Protein AF-A0A966WSN4-F1 (afdb_monomer_lite)

Sequence (114 aa):
MALTPTRCMLAVKDDQPSLADEVRLFLDQPPTGDDGPPIHTTKDVEHGRIETRHHRASHDVASLNSNRRFPGEPPFPDLAAIAMVEHRGKTTTARRYFPRSAALDAKALAAAVT

Structure (mmCIF, N/CA/C/O backbone):
data_AF-A0A966WSN4-F1
#
_entry.id   AF-A0A966WSN4-F1
#
loop_
_atom_site.group_PDB
_atom_site.id
_atom_site.type_symbol
_atom_site.label_atom_id
_atom_site.label_alt_id
_atom_site.label_comp_id
_atom_site.label_asym_id
_atom_site.label_entity_id
_atom_site.label_seq_id
_atom_site.pdbx_PDB_ins_code
_atom_site.Cartn_x
_atom_site.Cartn_y
_atom_site.Cartn_z
_atom_site.occupancy
_atom_site.B_iso_or_equiv
_atom_site.auth_seq_id
_atom_site.auth_comp_id
_atom_site.auth_asym_id
_atom_site.auth_atom_id
_atom_site.pdbx_PDB_model_num
ATOM 1 N N . MET A 1 1 ? 3.796 -4.005 -31.781 1.00 36.22 1 MET A N 1
ATOM 2 C CA . MET A 1 1 ? 2.650 -3.250 -31.230 1.00 36.22 1 MET A CA 1
ATOM 3 C C . MET A 1 1 ? 2.913 -3.065 -29.748 1.00 36.22 1 MET A C 1
ATOM 5 O O . MET A 1 1 ? 2.887 -4.049 -29.024 1.00 36.22 1 MET A O 1
ATOM 9 N N . ALA A 1 2 ? 3.289 -1.860 -29.321 1.00 44.75 2 ALA A N 1
ATOM 10 C CA . ALA A 1 2 ? 3.461 -1.568 -27.902 1.00 44.75 2 ALA A CA 1
ATOM 11 C C . ALA A 1 2 ? 2.063 -1.455 -27.286 1.00 44.75 2 ALA A C 1
ATOM 13 O O . ALA A 1 2 ? 1.313 -0.542 -27.630 1.00 44.75 2 ALA A O 1
ATOM 14 N N . LEU A 1 3 ? 1.690 -2.424 -26.450 1.00 51.78 3 LEU A N 1
ATOM 15 C CA . LEU A 1 3 ? 0.525 -2.296 -25.583 1.00 51.78 3 LEU A CA 1
ATOM 16 C C . LEU A 1 3 ? 0.765 -1.040 -24.745 1.00 51.78 3 LEU A C 1
ATOM 18 O O . LEU A 1 3 ? 1.738 -0.974 -23.998 1.00 51.78 3 LEU A O 1
ATOM 22 N N . THR A 1 4 ? -0.055 -0.008 -24.923 1.00 53.28 4 THR A N 1
ATOM 23 C CA . THR A 1 4 ? -0.021 1.134 -24.012 1.00 53.28 4 THR A CA 1
ATOM 24 C C . THR A 1 4 ? -0.336 0.579 -22.623 1.00 53.28 4 THR A C 1
ATOM 26 O O . THR A 1 4 ? -1.354 -0.113 -22.502 1.00 53.28 4 THR A O 1
ATOM 29 N N . PRO A 1 5 ? 0.504 0.809 -21.596 1.00 55.44 5 PRO A N 1
ATOM 30 C CA . PRO A 1 5 ? 0.231 0.289 -20.266 1.00 55.44 5 PRO A CA 1
ATOM 31 C C . PRO A 1 5 ? -1.119 0.846 -19.824 1.00 55.44 5 PRO A C 1
ATOM 33 O O . PRO A 1 5 ? -1.302 2.057 -19.658 1.00 55.44 5 PRO A O 1
ATOM 36 N N . THR A 1 6 ? -2.116 -0.034 -19.743 1.00 57.81 6 THR A N 1
ATOM 37 C CA . THR A 1 6 ? -3.442 0.360 -19.283 1.00 57.81 6 THR A CA 1
ATOM 38 C C . T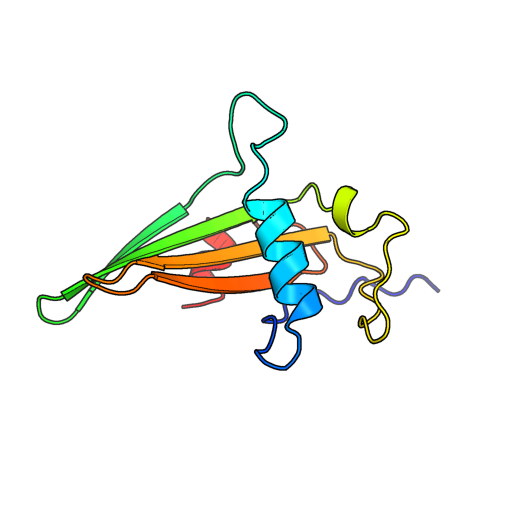HR A 1 6 ? -3.271 0.667 -17.807 1.00 57.81 6 THR A C 1
ATOM 40 O O . THR A 1 6 ? -2.905 -0.214 -17.033 1.00 57.81 6 THR A O 1
ATOM 43 N N . ARG A 1 7 ? -3.459 1.935 -17.422 1.00 66.31 7 ARG A N 1
ATOM 44 C CA . ARG A 1 7 ? -3.316 2.383 -16.032 1.00 66.31 7 ARG A CA 1
ATOM 45 C C . ARG A 1 7 ? -4.421 1.767 -15.177 1.00 66.31 7 ARG A C 1
ATOM 47 O O . ARG A 1 7 ? -5.435 2.401 -14.908 1.00 66.31 7 ARG A O 1
ATOM 54 N N . CYS A 1 8 ? -4.206 0.533 -14.751 1.00 65.38 8 CYS A N 1
ATOM 55 C CA . CYS A 1 8 ? -5.092 -0.201 -13.868 1.00 65.38 8 CYS A CA 1
ATOM 56 C C . CYS A 1 8 ? -4.549 -0.142 -12.442 1.00 65.38 8 CYS A C 1
ATOM 58 O O . CYS A 1 8 ? -3.350 -0.300 -12.202 1.00 65.38 8 CYS A O 1
ATOM 60 N N . MET A 1 9 ? -5.450 0.085 -11.494 1.00 70.81 9 MET A N 1
ATOM 61 C CA . MET A 1 9 ? -5.212 -0.097 -10.071 1.00 70.81 9 MET A CA 1
ATOM 62 C C . MET A 1 9 ? -6.273 -1.068 -9.579 1.00 70.81 9 MET A C 1
ATOM 64 O O . MET A 1 9 ? -7.464 -0.811 -9.754 1.00 70.81 9 MET A O 1
ATOM 68 N N . LEU A 1 10 ? -5.848 -2.193 -9.011 1.00 78.44 10 LEU A N 1
ATOM 69 C CA . LEU A 1 10 ? -6.764 -3.236 -8.570 1.00 78.44 10 LEU A CA 1
ATOM 70 C C . LEU A 1 10 ? -6.566 -3.489 -7.083 1.00 78.44 10 LEU A C 1
ATOM 72 O O . LEU A 1 10 ? -5.438 -3.634 -6.630 1.00 78.44 10 LEU A O 1
ATOM 76 N N . ALA A 1 11 ? -7.657 -3.546 -6.323 1.00 82.56 11 ALA A N 1
ATOM 77 C CA . ALA A 1 11 ? -7.590 -3.988 -4.938 1.00 82.56 11 ALA A CA 1
ATOM 78 C C . ALA A 1 11 ? -7.321 -5.497 -4.899 1.00 82.56 11 ALA A C 1
ATOM 80 O O . ALA A 1 11 ? -8.026 -6.263 -5.567 1.00 82.56 11 ALA A O 1
ATOM 81 N N . VAL A 1 12 ? -6.341 -5.922 -4.098 1.00 80.31 12 VAL A N 1
ATOM 82 C CA . VAL A 1 12 ? -6.167 -7.341 -3.767 1.00 80.31 12 VAL A CA 1
ATOM 83 C C . VAL A 1 12 ? -7.421 -7.793 -3.028 1.00 80.31 12 VAL A C 1
ATOM 85 O O . VAL A 1 12 ? -7.809 -7.206 -2.015 1.00 80.31 12 VAL A O 1
ATOM 88 N N . LYS A 1 13 ? -8.093 -8.793 -3.592 1.00 76.56 13 LYS A N 1
ATOM 89 C CA . LYS A 1 13 ? -9.317 -9.363 -3.029 1.00 76.56 13 LYS A CA 1
ATOM 90 C C . LYS A 1 13 ? -8.960 -10.413 -1.979 1.00 76.56 13 LYS A C 1
ATOM 92 O O . LYS A 1 13 ? -7.887 -11.000 -2.038 1.00 76.56 13 LYS A O 1
ATOM 97 N N . ASP A 1 14 ? -9.894 -10.681 -1.074 1.00 75.00 14 ASP A N 1
ATOM 98 C CA . ASP A 1 14 ? -9.738 -11.685 -0.009 1.00 75.00 14 ASP A CA 1
ATOM 99 C C . ASP A 1 14 ? -9.475 -13.105 -0.554 1.00 75.00 14 ASP A C 1
ATOM 101 O O . ASP A 1 14 ? -8.706 -13.867 0.016 1.00 75.00 14 ASP A O 1
ATOM 105 N N . ASP A 1 15 ? -10.008 -13.405 -1.743 1.00 75.94 15 ASP A N 1
ATOM 106 C CA . ASP A 1 15 ? -9.799 -14.661 -2.483 1.00 75.94 15 ASP A CA 1
ATOM 107 C C . ASP A 1 15 ? -8.360 -14.840 -3.028 1.00 75.94 15 ASP A C 1
ATOM 109 O O . ASP A 1 15 ? -8.037 -15.854 -3.636 1.00 75.94 15 ASP A O 1
ATOM 113 N N . GLN A 1 16 ? -7.466 -13.865 -2.811 1.00 72.44 16 GLN A N 1
ATOM 114 C CA . GLN A 1 16 ? -6.056 -13.909 -3.229 1.00 72.44 16 GLN A CA 1
ATOM 115 C C . GLN A 1 16 ? -5.102 -13.883 -2.016 1.00 72.44 16 GLN A C 1
ATOM 117 O O . GLN A 1 16 ? -4.277 -12.969 -1.897 1.00 72.44 16 GLN A O 1
ATOM 122 N N . PRO A 1 17 ? -5.175 -14.872 -1.103 1.00 76.44 17 PRO A N 1
ATOM 123 C CA . PRO A 1 17 ? -4.436 -14.845 0.159 1.00 76.44 17 PRO A CA 1
ATOM 124 C C . PRO A 1 17 ? -2.916 -14.898 -0.036 1.00 76.44 17 PRO A C 1
ATOM 126 O O . PRO A 1 17 ? -2.192 -14.231 0.695 1.00 76.44 17 PRO A O 1
ATOM 129 N N . SER A 1 18 ? -2.420 -15.626 -1.042 1.00 78.31 18 SER A N 1
ATOM 130 C CA . SER A 1 18 ? -0.980 -15.705 -1.337 1.00 78.31 18 SER A CA 1
ATOM 131 C C . SER A 1 18 ? -0.409 -14.373 -1.825 1.00 78.31 18 SER A C 1
ATOM 133 O O . SER A 1 18 ? 0.650 -13.960 -1.364 1.00 78.31 18 SER A O 1
ATOM 135 N N . LEU A 1 19 ? -1.140 -13.663 -2.694 1.00 76.75 19 LEU A N 1
ATOM 136 C CA . LEU A 1 19 ? -0.747 -12.328 -3.153 1.00 76.75 19 LEU A CA 1
ATOM 137 C C . LEU A 1 19 ? -0.791 -11.323 -1.995 1.00 76.75 19 LEU A C 1
ATOM 139 O O . LEU A 1 19 ? 0.101 -10.492 -1.853 1.00 76.75 19 LEU A O 1
ATOM 143 N N . ALA A 1 20 ? -1.818 -11.404 -1.145 1.00 79.56 20 ALA A N 1
ATOM 144 C CA . ALA A 1 20 ? -1.921 -10.556 0.036 1.00 79.56 20 ALA A CA 1
ATOM 145 C C . ALA A 1 20 ? -0.756 -10.786 1.012 1.00 79.56 20 ALA A C 1
ATOM 147 O O . ALA A 1 20 ? -0.217 -9.814 1.543 1.00 79.56 20 ALA A O 1
ATOM 148 N N . ASP A 1 21 ? -0.355 -12.040 1.232 1.00 80.88 21 ASP A N 1
ATOM 149 C CA . ASP A 1 21 ? 0.765 -12.388 2.109 1.00 80.88 21 ASP A CA 1
ATOM 150 C C . ASP A 1 21 ? 2.110 -11.927 1.538 1.00 80.88 21 ASP A C 1
ATOM 152 O O . ASP A 1 21 ? 2.913 -11.344 2.263 1.00 80.88 21 ASP A O 1
ATOM 156 N N . GLU A 1 22 ? 2.340 -12.079 0.232 1.00 78.50 22 GLU A N 1
ATOM 157 C CA . GLU A 1 22 ? 3.597 -11.629 -0.365 1.00 78.50 22 GLU A CA 1
ATOM 158 C C . GLU A 1 22 ? 3.721 -10.103 -0.376 1.00 78.50 22 GLU A C 1
ATOM 160 O O . GLU A 1 22 ? 4.749 -9.557 0.029 1.00 78.50 22 GLU A O 1
ATOM 165 N N . VAL A 1 23 ? 2.654 -9.393 -0.751 1.00 77.94 23 VAL A N 1
ATOM 166 C CA . VAL A 1 23 ? 2.636 -7.927 -0.687 1.00 77.94 23 VAL A CA 1
ATOM 167 C C . VAL A 1 23 ? 2.785 -7.446 0.758 1.00 77.94 23 VAL A C 1
ATOM 169 O O . VAL A 1 23 ? 3.460 -6.446 1.017 1.00 77.94 23 VAL A O 1
ATOM 172 N N . ARG A 1 24 ? 2.187 -8.158 1.722 1.00 81.25 24 ARG A N 1
ATOM 173 C CA . ARG A 1 24 ? 2.392 -7.891 3.145 1.00 81.25 24 ARG A CA 1
ATOM 174 C C . ARG A 1 24 ? 3.855 -8.061 3.524 1.00 81.25 24 ARG A C 1
ATOM 176 O O . ARG A 1 24 ? 4.382 -7.149 4.147 1.00 81.25 24 ARG A O 1
ATOM 183 N N . LEU A 1 25 ? 4.478 -9.183 3.168 1.00 80.81 25 LEU A N 1
ATOM 184 C CA . LEU A 1 25 ? 5.873 -9.473 3.481 1.00 80.81 25 LEU A CA 1
ATOM 185 C C . LEU A 1 25 ? 6.783 -8.392 2.898 1.00 80.81 25 LEU A C 1
ATOM 187 O O . LEU A 1 25 ? 7.575 -7.817 3.633 1.00 80.81 25 LEU A O 1
ATOM 191 N N . PHE A 1 26 ? 6.593 -8.043 1.625 1.00 76.69 26 PHE A N 1
ATOM 192 C CA . PHE A 1 26 ? 7.340 -6.986 0.946 1.00 76.69 26 PHE A CA 1
ATOM 193 C C . PHE A 1 26 ? 7.234 -5.628 1.657 1.00 76.69 26 PHE A C 1
ATOM 195 O O . PHE A 1 26 ? 8.225 -4.918 1.791 1.00 76.69 26 PHE A O 1
ATOM 202 N N . LEU A 1 27 ? 6.047 -5.261 2.147 1.00 74.62 27 LEU A N 1
ATOM 203 C CA . LEU A 1 27 ? 5.832 -3.988 2.847 1.00 74.62 27 LEU A CA 1
ATOM 204 C C . LEU A 1 27 ? 6.248 -4.007 4.325 1.00 74.62 27 LEU A C 1
ATOM 206 O O . LEU A 1 27 ? 6.365 -2.939 4.928 1.00 74.62 27 LEU A O 1
ATOM 210 N N . ASP A 1 28 ? 6.412 -5.191 4.915 1.00 79.88 28 ASP A N 1
ATOM 211 C CA . ASP A 1 28 ? 6.944 -5.376 6.269 1.00 79.88 28 ASP A CA 1
ATOM 212 C C . ASP A 1 28 ? 8.482 -5.388 6.269 1.00 79.88 28 ASP A C 1
ATOM 214 O O . ASP A 1 28 ? 9.101 -5.104 7.294 1.00 79.88 28 ASP A O 1
ATOM 218 N N . GLN A 1 29 ? 9.110 -5.656 5.115 1.00 73.56 29 GLN A N 1
ATOM 219 C CA . GLN A 1 29 ? 10.554 -5.514 4.972 1.00 73.56 29 GLN A CA 1
ATOM 220 C C . GLN A 1 29 ? 10.975 -4.063 5.251 1.00 73.56 29 GLN A C 1
ATOM 222 O O . GLN A 1 29 ? 10.320 -3.121 4.789 1.00 73.56 29 GLN A O 1
ATOM 227 N N . PRO A 1 30 ? 12.073 -3.860 6.003 1.00 65.19 30 PRO A N 1
ATOM 228 C CA . PRO A 1 30 ? 12.605 -2.528 6.214 1.00 65.19 30 PRO A CA 1
ATOM 229 C C . PRO A 1 30 ? 12.938 -1.908 4.851 1.00 65.19 30 PRO A C 1
ATOM 231 O O . PRO A 1 30 ? 13.467 -2.603 3.976 1.00 65.19 30 PRO A O 1
ATOM 234 N N . PRO A 1 31 ? 12.616 -0.621 4.644 1.00 62.41 31 PRO A N 1
ATOM 235 C CA . PRO A 1 31 ? 12.931 0.038 3.392 1.00 62.41 31 PRO A CA 1
ATOM 236 C C . PRO A 1 31 ? 14.431 -0.056 3.128 1.00 62.41 31 PRO A C 1
ATOM 238 O O . PRO A 1 31 ? 15.252 0.094 4.032 1.00 62.41 31 PRO A O 1
ATOM 241 N N . THR A 1 32 ? 14.795 -0.322 1.878 1.00 57.59 32 THR A N 1
ATOM 242 C CA . THR A 1 32 ? 16.201 -0.359 1.469 1.00 57.59 32 THR A CA 1
ATOM 243 C C . THR A 1 32 ? 16.661 1.086 1.233 1.00 57.59 32 THR A C 1
ATOM 245 O O . THR A 1 32 ? 16.748 1.541 0.099 1.00 57.59 32 THR A O 1
ATOM 248 N N . GLY A 1 33 ? 16.841 1.852 2.314 1.00 60.38 33 GLY A N 1
ATOM 249 C CA . GLY A 1 33 ? 17.188 3.279 2.297 1.00 60.38 33 GLY A CA 1
ATOM 250 C C . GLY A 1 33 ? 16.950 3.966 3.650 1.00 60.38 33 GLY A C 1
ATOM 251 O O . GLY A 1 33 ? 16.228 3.430 4.487 1.00 60.38 33 GLY A O 1
ATOM 252 N N . ASP A 1 34 ? 17.565 5.137 3.860 1.00 54.50 34 ASP A N 1
ATOM 253 C CA . ASP A 1 34 ? 17.476 5.913 5.119 1.00 54.50 34 ASP A CA 1
ATOM 254 C C . ASP A 1 34 ? 16.063 6.489 5.357 1.00 54.50 34 ASP A C 1
ATOM 256 O O . ASP A 1 34 ? 15.617 6.638 6.493 1.00 54.50 34 ASP A O 1
ATOM 260 N N . ASP A 1 35 ? 15.301 6.683 4.277 1.00 54.84 35 ASP A N 1
ATOM 261 C CA . ASP A 1 35 ? 13.903 7.098 4.296 1.00 54.84 35 ASP A CA 1
ATOM 262 C C . ASP A 1 35 ? 13.042 6.026 3.619 1.00 54.84 35 ASP A C 1
ATOM 264 O O . ASP A 1 35 ? 13.218 5.693 2.445 1.00 54.84 35 ASP A O 1
ATOM 268 N N . GLY A 1 36 ? 12.089 5.459 4.360 1.00 59.69 36 GLY A N 1
ATOM 269 C CA . GLY A 1 36 ? 11.089 4.566 3.780 1.00 59.69 36 GLY A CA 1
ATOM 270 C C . GLY A 1 36 ? 10.204 5.240 2.729 1.00 59.69 36 GLY A C 1
ATOM 271 O O . GLY A 1 36 ? 10.248 6.460 2.567 1.00 59.69 36 GLY A O 1
ATOM 272 N N . PRO A 1 37 ? 9.359 4.472 2.012 1.00 65.88 37 PRO A N 1
ATOM 273 C CA . PRO A 1 37 ? 8.440 5.058 1.043 1.00 65.88 37 PRO A CA 1
ATOM 274 C C . PRO A 1 37 ? 7.586 6.145 1.718 1.00 65.88 37 PRO A C 1
ATOM 276 O O . PRO A 1 37 ? 7.116 5.930 2.844 1.00 65.88 37 PRO A O 1
ATOM 279 N N . PRO A 1 38 ? 7.365 7.298 1.056 1.00 71.62 38 PRO A N 1
ATOM 280 C CA . PRO A 1 38 ? 6.660 8.425 1.650 1.00 71.62 38 PRO A CA 1
ATOM 281 C C . PRO A 1 38 ? 5.276 7.994 2.148 1.00 71.62 38 PRO A C 1
ATOM 283 O O . PRO A 1 38 ? 4.493 7.368 1.427 1.00 71.62 38 PRO A O 1
ATOM 286 N N . ILE A 1 39 ? 4.982 8.319 3.410 1.00 78.88 39 ILE A N 1
ATOM 287 C CA . ILE A 1 39 ? 3.719 7.981 4.071 1.00 78.88 39 ILE A CA 1
ATOM 288 C C . ILE A 1 39 ? 2.829 9.220 4.065 1.00 78.88 39 ILE A C 1
ATOM 290 O O . ILE A 1 39 ? 3.190 10.255 4.624 1.00 78.88 39 ILE A O 1
ATOM 294 N N . HIS A 1 40 ? 1.638 9.107 3.483 1.00 83.25 40 HIS A N 1
ATOM 295 C CA . HIS A 1 40 ? 0.613 10.1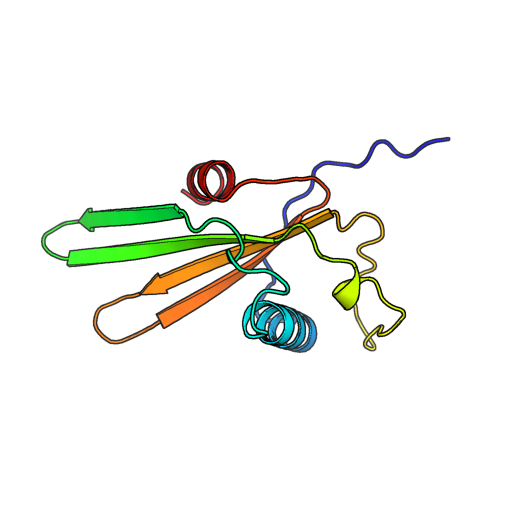38 3.589 1.00 83.25 40 HIS A CA 1
ATOM 296 C C . HIS A 1 40 ? -0.430 9.719 4.625 1.00 83.25 40 HIS A C 1
ATOM 298 O O . HIS A 1 40 ? -1.024 8.649 4.519 1.00 83.25 40 HIS A O 1
ATOM 304 N N . THR A 1 41 ? -0.663 10.555 5.633 1.00 83.06 41 THR A N 1
ATOM 305 C CA . THR A 1 41 ? -1.608 10.263 6.718 1.00 83.06 41 THR A CA 1
ATOM 306 C C . THR A 1 41 ? -2.819 11.170 6.607 1.00 83.06 41 THR A C 1
ATOM 308 O O . THR A 1 41 ? -2.686 12.388 6.706 1.00 83.06 41 THR A O 1
ATOM 311 N N . THR A 1 42 ? -4.006 10.588 6.474 1.00 82.25 42 THR A N 1
ATOM 312 C CA . THR A 1 42 ? -5.272 11.325 6.558 1.00 82.25 42 THR A CA 1
ATOM 313 C C . THR A 1 42 ? -5.994 10.926 7.835 1.00 82.25 42 THR A C 1
ATOM 315 O O . THR A 1 42 ? -6.156 9.735 8.110 1.00 82.25 42 THR A O 1
ATOM 318 N N . LYS A 1 43 ? -6.422 11.914 8.619 1.00 80.44 43 LYS A N 1
ATOM 319 C CA . LYS A 1 43 ? -7.283 11.698 9.781 1.00 80.44 43 LYS A CA 1
ATOM 320 C C . LYS A 1 43 ? -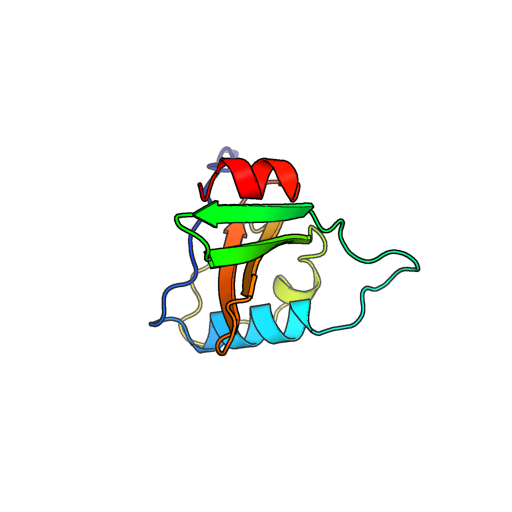8.681 12.139 9.407 1.00 80.44 43 LYS A C 1
ATOM 322 O O . LYS A 1 43 ? -8.881 13.314 9.118 1.00 80.44 43 LYS A O 1
ATOM 327 N N . ASP A 1 44 ? -9.602 11.193 9.411 1.00 73.56 44 ASP A N 1
ATOM 328 C CA . ASP A 1 44 ? -11.014 11.485 9.260 1.00 73.56 44 ASP A CA 1
ATOM 329 C C . ASP A 1 44 ? -11.644 11.553 10.652 1.00 73.56 44 ASP A C 1
ATOM 331 O O . ASP A 1 44 ? -11.373 10.707 11.512 1.00 73.56 44 ASP A O 1
ATOM 335 N N . VAL A 1 45 ? -12.393 12.621 10.912 1.00 68.06 45 VAL A N 1
ATOM 336 C CA . VAL A 1 45 ? -13.100 12.819 12.177 1.00 68.06 45 VAL A CA 1
ATOM 337 C C . VAL A 1 45 ? -14.579 12.821 11.858 1.00 68.06 45 VAL A C 1
ATOM 339 O O . VAL A 1 45 ? -15.157 13.862 11.557 1.00 68.06 45 VAL A O 1
ATOM 342 N N . GLU A 1 46 ? -15.187 11.645 11.945 1.00 64.25 46 GLU A N 1
ATOM 343 C CA . GLU A 1 46 ? -16.620 11.484 11.746 1.00 64.25 46 GLU A CA 1
ATOM 344 C C . GLU A 1 46 ? -17.292 11.244 13.101 1.00 64.25 46 GLU A C 1
ATOM 346 O O . GLU A 1 46 ? -16.923 10.328 13.839 1.00 64.25 46 GLU A O 1
ATOM 351 N N . HIS A 1 47 ? -18.247 12.102 13.470 1.00 64.50 47 HIS A N 1
ATOM 352 C CA . HIS A 1 47 ? -19.117 11.934 14.645 1.00 64.50 47 HIS A CA 1
ATOM 353 C C . HIS A 1 47 ? -18.403 11.540 15.965 1.00 64.50 47 HIS A C 1
ATOM 355 O O . HIS A 1 47 ? -18.907 10.741 16.752 1.00 64.50 47 HIS A O 1
ATOM 361 N N . GLY A 1 48 ? -17.213 12.096 16.236 1.00 68.12 48 GLY A N 1
ATOM 362 C CA . GLY A 1 48 ? -16.437 11.813 17.458 1.00 68.12 48 GLY A CA 1
ATOM 363 C C . GLY A 1 48 ? -15.540 10.568 17.387 1.00 68.12 48 GLY A C 1
ATOM 364 O O . GLY A 1 48 ? -14.898 10.197 18.377 1.00 68.12 48 GLY A O 1
ATOM 365 N N . ARG A 1 49 ? -15.445 9.929 16.218 1.00 66.56 49 ARG A N 1
ATOM 366 C CA . ARG A 1 49 ? -14.508 8.846 15.925 1.00 66.56 49 ARG A CA 1
ATOM 367 C C . ARG A 1 49 ? -13.366 9.389 15.068 1.00 66.56 49 ARG A C 1
ATOM 369 O O . ARG A 1 49 ? -13.587 9.916 13.989 1.00 66.56 49 ARG A O 1
ATOM 376 N N . ILE A 1 50 ? -12.139 9.273 15.579 1.00 73.12 50 ILE A N 1
ATOM 377 C CA . ILE A 1 50 ? -10.923 9.605 14.829 1.00 73.12 50 ILE A CA 1
ATOM 378 C C . ILE A 1 50 ? -10.460 8.330 14.135 1.00 73.12 50 ILE A C 1
ATOM 380 O O . ILE A 1 50 ? -10.040 7.381 14.802 1.00 73.12 50 ILE A O 1
ATOM 384 N N . GLU A 1 51 ? -10.526 8.318 12.813 1.00 76.62 51 GLU A N 1
ATOM 385 C CA . GLU A 1 51 ? -10.020 7.238 11.979 1.00 76.62 51 GLU A CA 1
ATOM 386 C C . GLU A 1 51 ? -8.739 7.701 11.289 1.00 76.62 51 GLU A C 1
ATOM 388 O O . GLU A 1 51 ? -8.718 8.682 10.548 1.00 76.62 51 GLU A O 1
ATOM 393 N N . THR A 1 52 ? -7.627 7.018 11.573 1.00 82.62 52 THR A N 1
ATOM 394 C CA . THR A 1 52 ? -6.339 7.333 10.943 1.00 82.62 52 THR A CA 1
ATOM 395 C C . THR A 1 52 ? -6.114 6.377 9.780 1.00 82.62 52 THR A C 1
ATOM 397 O O . THR A 1 52 ? -6.091 5.159 9.969 1.00 82.62 52 THR A O 1
ATOM 400 N N . ARG A 1 53 ? -5.931 6.926 8.577 1.00 84.94 53 ARG A N 1
ATOM 401 C CA . ARG A 1 53 ? -5.568 6.178 7.369 1.00 84.94 53 ARG A CA 1
ATOM 402 C C . ARG A 1 53 ? -4.130 6.522 6.988 1.00 84.94 53 ARG A C 1
ATOM 404 O O . ARG A 1 53 ? -3.818 7.689 6.754 1.00 84.94 53 ARG A O 1
ATOM 411 N N . HIS A 1 54 ? -3.267 5.514 6.939 1.00 85.94 54 HIS A N 1
ATOM 412 C CA . HIS A 1 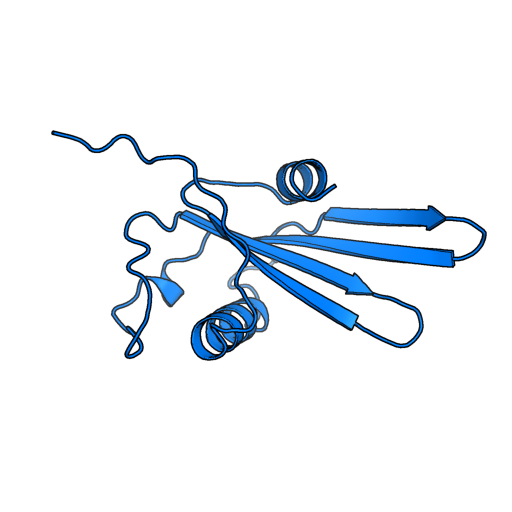54 ? -1.911 5.620 6.411 1.00 85.94 54 HIS A CA 1
ATOM 413 C C . HIS A 1 54 ? -1.888 5.090 4.984 1.00 85.94 54 HIS A C 1
ATOM 415 O O . HIS A 1 54 ? -2.165 3.918 4.739 1.00 85.94 54 HIS A O 1
ATOM 421 N N . HIS A 1 55 ? -1.524 5.956 4.054 1.00 86.00 55 HIS A N 1
ATOM 422 C CA . HIS A 1 55 ? -1.353 5.653 2.645 1.00 86.00 55 HIS A CA 1
ATOM 423 C C . HIS A 1 55 ? 0.141 5.529 2.372 1.00 86.00 55 HIS A C 1
ATOM 425 O O . HIS A 1 55 ? 0.918 6.410 2.745 1.00 86.00 55 HIS A O 1
ATOM 431 N N . ARG A 1 56 ? 0.553 4.433 1.741 1.00 83.31 56 ARG A N 1
ATOM 432 C CA . ARG A 1 56 ? 1.938 4.190 1.324 1.00 83.31 56 ARG A CA 1
ATOM 433 C C . ARG A 1 56 ? 1.944 3.727 -0.120 1.00 83.31 56 ARG A C 1
ATOM 435 O O . ARG A 1 56 ? 1.071 2.957 -0.512 1.00 83.31 56 ARG A O 1
ATOM 442 N N . ALA A 1 57 ? 2.927 4.161 -0.894 1.00 82.19 57 ALA A N 1
ATOM 443 C CA . ALA A 1 57 ? 3.163 3.647 -2.234 1.00 82.19 57 ALA A CA 1
ATOM 444 C C . ALA A 1 57 ? 4.652 3.345 -2.397 1.00 82.19 57 ALA A C 1
ATOM 446 O O . ALA A 1 57 ? 5.485 4.205 -2.131 1.00 82.19 57 ALA A O 1
ATOM 447 N N . SER A 1 58 ? 4.968 2.117 -2.799 1.00 81.44 58 SER A N 1
ATOM 448 C CA . SER A 1 58 ? 6.325 1.682 -3.115 1.00 81.44 58 SER A CA 1
ATOM 449 C C . SER A 1 58 ? 6.444 1.423 -4.612 1.00 81.44 58 SER A C 1
ATOM 451 O O . SER A 1 58 ? 5.591 0.754 -5.202 1.00 81.44 58 SER A O 1
ATOM 453 N N . HIS A 1 59 ? 7.498 1.961 -5.225 1.00 79.31 59 HIS A N 1
ATOM 454 C CA . HIS A 1 59 ? 7.841 1.738 -6.635 1.00 79.31 59 HIS A CA 1
ATOM 455 C C . HIS A 1 59 ? 8.888 0.636 -6.815 1.00 79.31 59 HIS A C 1
ATOM 457 O O . HIS A 1 59 ? 9.095 0.189 -7.939 1.00 79.31 59 HIS A O 1
ATOM 463 N N . ASP A 1 60 ? 9.514 0.162 -5.732 1.00 74.12 60 ASP A N 1
ATOM 464 C CA . ASP A 1 60 ? 10.558 -0.871 -5.769 1.00 74.12 60 ASP A CA 1
ATOM 465 C C . ASP A 1 60 ? 9.967 -2.286 -5.898 1.00 74.12 60 ASP A C 1
ATOM 467 O O . ASP A 1 60 ? 10.215 -3.199 -5.121 1.00 74.12 60 ASP A O 1
ATOM 471 N N . VAL A 1 61 ? 9.118 -2.488 -6.899 1.00 72.75 61 VAL A N 1
ATOM 472 C CA . VAL A 1 61 ? 8.410 -3.757 -7.132 1.00 72.75 61 VAL A CA 1
ATOM 473 C C . VAL A 1 61 ? 9.288 -4.810 -7.815 1.00 72.75 61 VAL A C 1
ATOM 475 O O . VAL A 1 61 ? 8.787 -5.845 -8.250 1.00 72.75 61 VAL A O 1
ATOM 478 N N . ALA A 1 62 ? 10.598 -4.569 -7.926 1.00 69.62 62 ALA A N 1
ATOM 479 C CA . ALA A 1 62 ? 11.551 -5.501 -8.524 1.00 69.62 62 ALA A CA 1
ATOM 480 C C . ALA A 1 62 ? 11.626 -6.820 -7.739 1.00 69.62 62 ALA A C 1
ATOM 482 O O . ALA A 1 62 ? 11.696 -7.885 -8.346 1.00 69.62 62 ALA A O 1
ATOM 483 N N . SER A 1 63 ? 11.533 -6.760 -6.404 1.00 66.12 63 SER A N 1
ATOM 484 C CA . SER A 1 63 ? 11.511 -7.949 -5.538 1.00 66.12 63 SER A CA 1
ATOM 485 C C . SER A 1 63 ? 10.306 -8.858 -5.829 1.00 66.12 63 SER A C 1
ATOM 487 O O . SER A 1 63 ? 10.446 -10.077 -5.877 1.00 66.12 63 SER A O 1
ATOM 489 N N . LEU A 1 64 ? 9.148 -8.256 -6.124 1.00 67.75 64 LEU A N 1
ATOM 490 C CA . LEU A 1 64 ? 7.894 -8.958 -6.429 1.00 67.75 64 LEU A CA 1
ATOM 491 C C . LEU A 1 64 ? 7.762 -9.368 -7.900 1.00 67.75 64 LEU A C 1
ATOM 493 O O . LEU A 1 64 ? 7.061 -10.318 -8.216 1.00 67.75 64 LEU A O 1
ATOM 497 N N . ASN A 1 65 ? 8.447 -8.671 -8.810 1.00 63.56 65 ASN A N 1
ATOM 498 C CA . ASN A 1 65 ? 8.569 -9.083 -10.213 1.00 63.56 65 ASN A CA 1
ATOM 499 C C . ASN A 1 65 ? 9.672 -10.126 -10.437 1.00 63.56 65 ASN A C 1
ATOM 501 O O . ASN A 1 65 ? 9.775 -10.689 -11.530 1.00 63.56 65 ASN A O 1
ATOM 505 N N . SER A 1 66 ? 10.528 -10.369 -9.440 1.00 61.06 66 SER A N 1
ATOM 506 C CA . SER A 1 66 ? 11.518 -11.441 -9.505 1.00 61.06 66 SER A CA 1
ATOM 507 C C . SER A 1 66 ? 10.799 -12.782 -9.694 1.00 61.06 66 SER A C 1
ATOM 509 O O . SER A 1 66 ? 9.634 -12.909 -9.346 1.00 61.06 66 SER A O 1
ATOM 511 N N . ASN A 1 67 ? 11.464 -13.788 -10.270 1.00 54.91 67 ASN A N 1
ATOM 512 C CA . ASN A 1 67 ? 10.892 -15.027 -10.846 1.00 54.91 67 ASN A CA 1
ATOM 513 C C . ASN A 1 67 ? 10.127 -15.960 -9.857 1.00 54.91 67 ASN A C 1
ATOM 515 O O . ASN A 1 67 ? 9.918 -17.145 -10.128 1.00 54.91 67 ASN A O 1
ATOM 519 N N . ARG A 1 68 ? 9.730 -15.456 -8.690 1.00 59.38 68 ARG A N 1
ATOM 520 C CA . ARG A 1 68 ? 8.895 -16.080 -7.675 1.00 59.38 68 ARG A CA 1
ATOM 521 C C . ARG A 1 68 ? 7.423 -15.940 -8.071 1.00 59.38 68 ARG A C 1
ATOM 523 O O . ARG A 1 68 ? 6.713 -15.090 -7.571 1.00 59.38 68 ARG A O 1
ATOM 530 N N . ARG A 1 69 ? 6.972 -16.785 -8.999 1.00 60.31 69 ARG A N 1
ATOM 531 C CA . ARG A 1 69 ? 5.543 -16.908 -9.323 1.00 60.31 69 ARG A CA 1
ATOM 532 C C . ARG A 1 69 ? 4.893 -17.947 -8.425 1.00 60.31 69 ARG A C 1
ATOM 534 O O . ARG A 1 69 ? 5.377 -19.081 -8.366 1.00 60.31 69 ARG A O 1
ATOM 541 N N . PHE A 1 70 ? 3.770 -17.611 -7.803 1.00 61.94 70 PHE A N 1
ATOM 542 C CA . PHE A 1 70 ? 2.950 -18.614 -7.122 1.00 61.94 70 PHE A CA 1
ATOM 543 C C . PHE A 1 70 ? 1.962 -19.284 -8.083 1.00 61.94 70 PHE A C 1
ATOM 545 O O . PHE A 1 70 ? 1.512 -18.671 -9.060 1.00 61.94 70 PHE A O 1
ATOM 552 N N . PRO A 1 71 ? 1.589 -20.553 -7.834 1.00 53.78 71 PRO A N 1
ATOM 553 C CA . PRO A 1 71 ? 0.532 -21.201 -8.600 1.00 53.78 71 PRO A CA 1
ATOM 554 C C . PRO A 1 71 ? -0.789 -20.433 -8.433 1.00 53.78 71 PRO A C 1
ATOM 556 O O . PRO A 1 71 ? -1.260 -20.242 -7.318 1.00 53.78 71 PRO A O 1
ATOM 559 N N . GLY A 1 72 ? -1.384 -19.999 -9.549 1.00 60.28 72 GLY A N 1
ATOM 560 C CA . GLY A 1 72 ? -2.633 -19.220 -9.563 1.00 60.28 72 GLY A CA 1
ATOM 561 C C . GLY A 1 72 ? -2.450 -17.699 -9.577 1.00 60.28 72 GLY A C 1
ATOM 562 O O . GLY A 1 72 ? -3.440 -16.972 -9.599 1.00 60.28 72 GLY A O 1
ATOM 563 N N . GLU A 1 73 ? -1.211 -17.208 -9.607 1.00 57.88 73 GLU A N 1
ATOM 564 C CA . GLU A 1 73 ? -0.941 -15.774 -9.645 1.00 57.88 73 GLU A CA 1
ATOM 565 C C . GLU A 1 73 ? -1.401 -15.136 -10.968 1.00 57.88 73 GLU A C 1
ATOM 567 O O . GLU A 1 73 ? -1.002 -15.602 -12.049 1.00 57.88 73 GLU A O 1
ATOM 572 N N . PRO A 1 74 ? -2.215 -14.062 -10.916 1.00 58.22 74 PRO A N 1
ATOM 573 C CA . PRO A 1 74 ? -2.520 -13.282 -12.102 1.00 58.22 74 PRO A CA 1
ATOM 574 C C . PRO A 1 74 ? -1.210 -12.732 -12.674 1.00 58.22 74 PRO A C 1
ATOM 576 O O . PRO A 1 74 ? -0.411 -12.170 -11.923 1.00 58.22 74 PRO A O 1
ATOM 579 N N . PRO A 1 75 ? -0.956 -12.847 -13.988 1.00 59.34 75 PRO A N 1
ATOM 580 C CA . PRO A 1 75 ? 0.173 -12.148 -14.570 1.00 59.34 75 PRO A CA 1
ATOM 581 C C . PRO A 1 75 ? -0.070 -10.643 -14.402 1.00 59.34 75 PRO A C 1
ATOM 583 O O . PRO A 1 75 ? -1.008 -10.095 -14.982 1.00 59.34 75 PRO A O 1
ATOM 586 N N . PHE A 1 76 ? 0.783 -9.976 -13.625 1.00 63.44 76 PHE A N 1
ATOM 587 C CA . PHE A 1 76 ? 0.871 -8.517 -13.565 1.00 63.44 76 PHE A CA 1
ATOM 588 C C . PHE A 1 76 ? 2.100 -8.055 -14.365 1.00 63.44 76 PHE A C 1
ATOM 590 O O . PHE A 1 76 ? 3.072 -7.594 -13.776 1.00 63.44 76 PHE A O 1
ATOM 597 N N . PRO A 1 77 ? 2.095 -8.182 -15.709 1.00 61.12 77 PRO A N 1
ATOM 598 C CA . PRO A 1 77 ? 3.281 -7.948 -16.539 1.00 61.12 77 PRO A CA 1
ATOM 599 C C . PRO A 1 77 ? 3.774 -6.496 -16.521 1.00 61.12 77 PRO A C 1
ATOM 601 O O . PRO A 1 77 ? 4.871 -6.224 -16.991 1.00 61.12 77 PRO A O 1
ATOM 604 N N . ASP A 1 78 ? 2.959 -5.575 -16.008 1.00 70.44 78 ASP A N 1
ATOM 605 C CA . ASP A 1 78 ? 3.236 -4.142 -15.976 1.00 70.44 78 ASP A CA 1
ATOM 606 C C . ASP A 1 78 ? 3.140 -3.593 -14.545 1.00 70.44 78 ASP A C 1
ATOM 608 O O . ASP A 1 78 ? 2.723 -2.462 -14.336 1.00 70.44 78 ASP A O 1
ATOM 612 N N . LEU A 1 79 ? 3.424 -4.401 -13.517 1.00 74.25 79 LEU A N 1
ATOM 613 C CA . LEU A 1 79 ? 3.411 -3.910 -12.139 1.00 74.25 79 LEU A CA 1
ATOM 614 C C . LEU A 1 79 ? 4.508 -2.852 -11.964 1.00 74.25 79 LEU A C 1
ATOM 616 O O . LEU A 1 79 ? 5.691 -3.174 -12.023 1.00 74.25 79 LEU A O 1
ATOM 620 N N . ALA A 1 80 ? 4.109 -1.604 -11.719 1.00 80.31 80 ALA A N 1
ATOM 621 C CA . ALA A 1 80 ? 5.031 -0.474 -11.577 1.00 80.31 80 ALA A CA 1
ATOM 622 C C . ALA A 1 80 ? 5.000 0.156 -10.177 1.00 80.31 80 ALA A C 1
ATOM 624 O O . ALA A 1 80 ? 5.887 0.930 -9.823 1.00 80.31 80 ALA A O 1
ATOM 625 N N . ALA A 1 81 ? 3.964 -0.127 -9.386 1.00 81.69 81 ALA A N 1
ATOM 626 C CA . ALA A 1 81 ? 3.883 0.296 -7.999 1.00 81.69 81 ALA A CA 1
ATOM 627 C C . ALA A 1 81 ? 2.965 -0.622 -7.197 1.00 81.69 81 ALA A C 1
ATOM 629 O O . ALA A 1 81 ? 2.002 -1.190 -7.719 1.00 81.69 81 ALA A O 1
ATOM 630 N N . ILE A 1 82 ? 3.218 -0.683 -5.898 1.00 84.12 82 ILE A N 1
ATOM 631 C CA . ILE A 1 82 ? 2.309 -1.266 -4.922 1.00 84.12 82 ILE A CA 1
ATOM 632 C C . ILE A 1 82 ? 1.932 -0.207 -3.918 1.00 84.12 82 ILE A C 1
ATOM 634 O O . ILE A 1 82 ? 2.775 0.380 -3.242 1.00 84.12 82 ILE A O 1
ATOM 638 N N . ALA A 1 83 ? 0.631 0.001 -3.813 1.00 85.44 83 ALA A N 1
ATOM 639 C CA . ALA A 1 83 ? 0.033 0.872 -2.834 1.00 85.44 83 ALA A CA 1
ATOM 640 C C . ALA A 1 83 ? -0.556 0.065 -1.672 1.00 85.44 83 ALA A C 1
ATOM 642 O O . ALA A 1 83 ? -1.066 -1.042 -1.842 1.00 85.44 83 ALA A O 1
ATOM 643 N N . MET A 1 84 ? -0.515 0.648 -0.483 1.00 88.00 84 MET A N 1
ATOM 644 C CA . MET A 1 84 ? -1.116 0.116 0.730 1.00 88.00 84 MET A CA 1
ATOM 645 C C . MET A 1 84 ? -1.901 1.218 1.419 1.00 88.00 84 MET A C 1
ATOM 647 O O . MET A 1 84 ? -1.421 2.342 1.573 1.00 88.00 84 MET A O 1
ATOM 651 N N . VAL A 1 85 ? -3.091 0.860 1.879 1.00 86.25 85 VAL A N 1
ATOM 652 C CA . VAL A 1 85 ? -3.886 1.683 2.781 1.00 86.25 85 VAL A CA 1
ATOM 653 C C . VAL A 1 85 ? -4.050 0.905 4.076 1.00 86.25 85 VAL A C 1
ATOM 655 O O . VAL A 1 85 ? -4.687 -0.149 4.103 1.00 86.25 85 VAL A O 1
ATOM 658 N N . GLU A 1 86 ? -3.450 1.410 5.148 1.00 87.06 86 GLU A N 1
ATOM 659 C CA . GLU A 1 86 ? -3.654 0.908 6.503 1.00 87.06 86 GLU A CA 1
ATOM 660 C C . GLU A 1 86 ? -4.670 1.802 7.215 1.00 87.06 86 GLU A C 1
ATOM 662 O O . GLU A 1 86 ? -4.466 3.003 7.379 1.00 87.06 86 GLU A O 1
ATOM 667 N N . HIS A 1 87 ? -5.764 1.203 7.662 1.00 84.38 87 HIS A N 1
ATOM 668 C CA . HIS A 1 87 ? -6.768 1.834 8.495 1.00 84.38 87 HIS A CA 1
ATOM 669 C C . HIS A 1 87 ? -6.553 1.423 9.950 1.00 84.38 87 HIS A C 1
ATOM 671 O O . HIS A 1 87 ? -6.698 0.246 10.288 1.00 84.38 87 HIS A O 1
ATOM 677 N N . ARG A 1 88 ? -6.229 2.389 10.813 1.00 81.38 88 ARG A N 1
ATOM 678 C CA . ARG A 1 88 ? -6.097 2.186 12.259 1.00 81.38 88 ARG A CA 1
ATOM 679 C C . ARG A 1 88 ? -7.325 2.723 12.982 1.00 81.38 88 ARG A C 1
ATOM 681 O O . ARG A 1 88 ? -7.438 3.925 13.230 1.00 81.38 88 ARG A O 1
ATOM 688 N N . GLY A 1 89 ? -8.222 1.807 13.337 1.00 74.50 89 GLY A N 1
ATOM 689 C CA . GLY A 1 89 ? -9.285 2.057 14.303 1.00 74.50 89 GLY A CA 1
ATOM 690 C C . GLY A 1 89 ? -8.779 1.950 15.746 1.00 74.50 89 GLY A C 1
ATOM 691 O O . GLY A 1 89 ? -7.611 1.657 15.997 1.00 74.50 89 GLY A O 1
ATOM 692 N N . LYS A 1 90 ? -9.679 2.151 16.716 1.00 71.88 90 LYS A N 1
ATOM 693 C CA . LYS A 1 90 ? -9.347 2.060 18.153 1.00 71.88 90 LYS A CA 1
ATOM 694 C C . LYS A 1 90 ? -8.906 0.654 18.584 1.00 71.88 90 LYS A C 1
ATOM 696 O O . LYS A 1 90 ? -8.061 0.528 19.460 1.00 71.88 90 LYS A O 1
ATOM 701 N N . THR A 1 91 ? -9.492 -0.382 17.987 1.00 74.50 91 THR A N 1
ATOM 702 C CA . THR A 1 91 ? -9.290 -1.794 18.366 1.00 74.50 91 THR A CA 1
ATOM 703 C C . THR A 1 91 ? -8.858 -2.687 17.210 1.00 74.50 91 THR A C 1
ATOM 705 O O . THR A 1 91 ? -8.388 -3.795 17.448 1.00 74.50 91 THR A O 1
ATOM 708 N N . THR A 1 92 ? -8.995 -2.237 15.962 1.00 77.88 92 THR A N 1
ATOM 709 C CA . THR A 1 92 ? -8.676 -3.040 14.777 1.00 77.88 92 THR A CA 1
ATOM 710 C C . THR A 1 92 ? -7.815 -2.258 13.797 1.00 77.88 92 THR A C 1
ATOM 712 O O . THR A 1 92 ? -8.006 -1.060 13.584 1.00 77.88 92 THR A O 1
ATOM 715 N N . THR A 1 93 ? -6.855 -2.957 13.190 1.00 80.50 93 THR A N 1
ATOM 716 C CA . THR A 1 93 ? -6.059 -2.449 12.069 1.00 80.50 93 THR A CA 1
ATOM 717 C C . THR A 1 93 ? -6.397 -3.268 10.834 1.00 80.50 93 THR A C 1
ATOM 719 O O . THR A 1 93 ? -6.253 -4.487 10.853 1.00 80.50 93 THR A O 1
ATOM 722 N N . ALA A 1 94 ? -6.856 -2.611 9.773 1.00 84.88 94 ALA A N 1
ATOM 723 C CA . ALA A 1 94 ? -7.152 -3.248 8.494 1.00 84.88 94 ALA A CA 1
ATOM 724 C C . ALA A 1 94 ? -6.172 -2.746 7.432 1.00 84.88 94 ALA A C 1
ATOM 726 O O . ALA A 1 94 ? -5.915 -1.547 7.350 1.00 84.8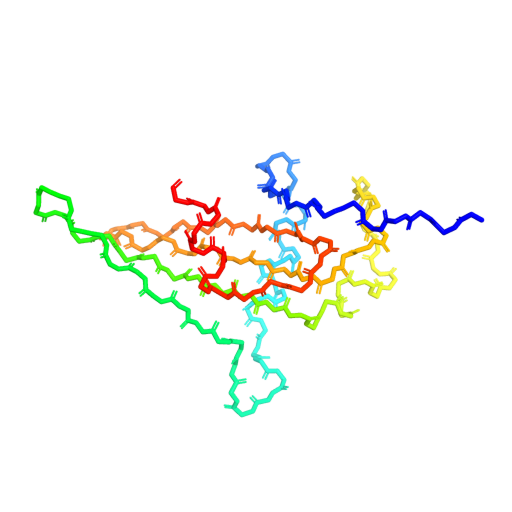8 94 ALA A O 1
ATOM 727 N N . ARG A 1 95 ? -5.631 -3.648 6.613 1.00 87.19 95 ARG A N 1
ATOM 728 C CA . ARG A 1 95 ? -4.717 -3.314 5.513 1.00 87.19 95 ARG A CA 1
ATOM 729 C C . ARG A 1 95 ? -5.356 -3.715 4.192 1.00 87.19 95 ARG A C 1
ATOM 731 O O . ARG A 1 95 ? -5.880 -4.818 4.073 1.00 87.19 95 ARG A O 1
ATOM 738 N N . ARG A 1 96 ? -5.316 -2.817 3.211 1.00 86.62 96 ARG A N 1
ATOM 739 C CA . ARG A 1 96 ? -5.702 -3.094 1.824 1.00 86.62 96 ARG A CA 1
ATOM 740 C C . ARG A 1 96 ? -4.524 -2.822 0.909 1.00 86.62 96 ARG A C 1
ATOM 742 O O . ARG A 1 96 ? -3.841 -1.810 1.067 1.00 86.62 96 ARG A O 1
ATOM 749 N N . TYR A 1 97 ? -4.323 -3.720 -0.045 1.00 85.69 97 TYR A N 1
ATOM 750 C CA . TYR A 1 97 ? -3.212 -3.690 -0.984 1.00 85.69 97 TYR A CA 1
ATOM 751 C C . TYR A 1 97 ? -3.718 -3.405 -2.391 1.00 85.69 97 TYR A C 1
ATOM 753 O O . TYR A 1 97 ? -4.776 -3.895 -2.789 1.00 85.69 97 TYR A O 1
ATOM 761 N N . PHE A 1 98 ? -2.958 -2.610 -3.132 1.00 83.06 98 PHE A N 1
ATOM 762 C CA . PHE A 1 98 ? -3.325 -2.120 -4.450 1.00 83.06 98 PHE A CA 1
ATOM 763 C C . PHE A 1 98 ? -2.122 -2.200 -5.399 1.00 83.06 98 PHE A C 1
ATOM 765 O O . PHE A 1 98 ? -1.371 -1.226 -5.522 1.00 83.06 98 PHE A O 1
ATOM 772 N N . PRO A 1 99 ? -1.902 -3.343 -6.069 1.00 82.06 99 PRO A N 1
ATOM 773 C CA . PRO A 1 99 ? -1.027 -3.398 -7.231 1.00 82.06 99 PRO A CA 1
ATOM 774 C C . PRO A 1 99 ? -1.508 -2.422 -8.310 1.00 82.06 99 PRO A C 1
ATOM 776 O O . PRO A 1 99 ? -2.710 -2.289 -8.582 1.00 82.06 99 PRO A O 1
ATOM 779 N N . ARG A 1 100 ? -0.558 -1.708 -8.914 1.00 80.06 100 ARG A N 1
ATOM 780 C CA . ARG A 1 100 ? -0.840 -0.642 -9.873 1.00 80.06 100 ARG A CA 1
ATOM 781 C C . ARG A 1 100 ? 0.169 -0.649 -11.013 1.00 80.06 100 ARG A C 1
ATOM 783 O O . ARG A 1 100 ? 1.378 -0.725 -10.795 1.00 80.06 100 ARG A O 1
ATOM 790 N N . SER A 1 101 ? -0.333 -0.484 -12.232 1.00 74.81 101 SER A N 1
ATOM 791 C CA . SER A 1 101 ? 0.480 -0.550 -13.454 1.00 74.81 101 SER A CA 1
ATOM 792 C C . SER A 1 101 ? 1.123 0.780 -13.872 1.00 74.81 101 SER A C 1
ATOM 794 O O . SER A 1 101 ? 1.335 1.069 -15.037 1.00 74.81 101 SER A O 1
ATOM 796 N N . ALA A 1 102 ? 1.347 1.688 -12.925 1.00 80.06 102 ALA A N 1
ATOM 797 C CA . ALA A 1 102 ? 2.022 2.967 -13.167 1.00 80.06 102 ALA A CA 1
ATOM 798 C C . ALA A 1 102 ? 2.594 3.523 -11.848 1.00 80.06 102 ALA A C 1
ATOM 800 O O . ALA A 1 102 ? 2.128 3.152 -10.771 1.00 80.06 102 ALA A O 1
ATOM 801 N N . ALA A 1 103 ? 3.482 4.519 -11.886 1.00 75.62 103 ALA A N 1
ATOM 802 C CA . ALA A 1 103 ? 4.001 5.181 -10.677 1.00 75.62 103 ALA A CA 1
ATOM 803 C C . ALA A 1 103 ? 2.952 6.063 -9.958 1.00 75.62 103 ALA A C 1
ATOM 805 O O . ALA A 1 103 ? 2.413 7.007 -10.551 1.00 75.62 103 ALA A O 1
ATOM 806 N N . LEU A 1 104 ? 2.587 5.717 -8.718 1.00 80.31 104 LEU A N 1
ATOM 807 C CA . LEU A 1 104 ? 1.588 6.416 -7.887 1.00 80.31 104 LEU A CA 1
ATOM 808 C C . LEU A 1 104 ? 2.249 6.917 -6.602 1.00 80.31 104 LEU A C 1
ATOM 810 O O . LEU A 1 104 ? 3.029 6.176 -6.018 1.00 80.31 104 LEU A O 1
ATOM 814 N N . ASP A 1 105 ? 1.921 8.126 -6.154 1.00 81.69 105 ASP A N 1
ATOM 815 C CA . ASP A 1 105 ? 2.335 8.632 -4.839 1.00 81.69 105 ASP A CA 1
ATOM 816 C C . ASP A 1 105 ? 1.235 8.421 -3.780 1.00 81.69 105 ASP A C 1
ATOM 818 O O . ASP A 1 105 ? 0.049 8.337 -4.113 1.00 81.69 105 ASP A O 1
ATOM 822 N N . ALA A 1 106 ? 1.611 8.382 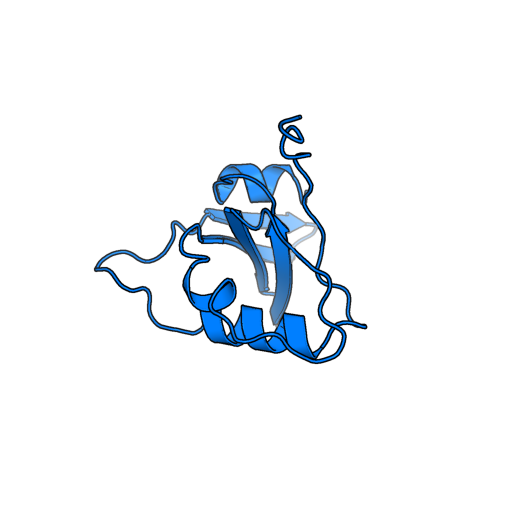-2.500 1.00 82.44 106 ALA A N 1
ATOM 823 C CA . ALA A 1 106 ? 0.701 8.197 -1.373 1.00 82.44 106 ALA A CA 1
ATOM 824 C C . ALA A 1 106 ? -0.443 9.234 -1.310 1.00 82.44 106 ALA A C 1
ATOM 826 O O . ALA A 1 106 ? -1.561 8.890 -0.920 1.00 82.44 106 ALA A O 1
ATOM 827 N N . LYS A 1 107 ? -0.224 10.483 -1.745 1.00 82.88 107 LYS A N 1
ATOM 828 C CA . LYS A 1 107 ? -1.296 11.492 -1.827 1.00 82.88 107 LYS A CA 1
ATOM 829 C C . LYS A 1 107 ? -2.297 11.180 -2.940 1.00 82.88 107 LYS A C 1
ATOM 831 O O . LYS A 1 107 ? -3.504 11.330 -2.760 1.00 82.88 107 LYS A O 1
ATOM 836 N N . ALA A 1 108 ? -1.800 10.743 -4.095 1.00 81.88 108 ALA A N 1
ATOM 837 C CA . ALA A 1 108 ? -2.647 10.351 -5.218 1.00 81.88 108 ALA A CA 1
ATOM 838 C C . ALA A 1 108 ? -3.431 9.067 -4.904 1.00 81.88 108 ALA A C 1
ATOM 840 O O . ALA A 1 108 ? -4.581 8.938 -5.316 1.00 81.88 108 ALA A O 1
ATOM 841 N N . LEU A 1 109 ? -2.834 8.155 -4.128 1.00 82.38 109 LEU A N 1
ATOM 842 C CA . LEU A 1 109 ? -3.521 6.998 -3.565 1.00 82.38 109 LEU A CA 1
ATOM 843 C C . LEU A 1 109 ? -4.700 7.429 -2.693 1.00 82.38 109 LEU A C 1
ATOM 845 O O . LEU A 1 109 ? -5.811 6.976 -2.939 1.00 82.38 109 LEU A O 1
ATOM 849 N N . ALA A 1 110 ? -4.475 8.337 -1.739 1.00 82.38 110 ALA A N 1
ATOM 850 C CA . ALA A 1 110 ? -5.520 8.823 -0.840 1.00 82.38 110 ALA A CA 1
ATOM 851 C C . ALA A 1 110 ? -6.728 9.407 -1.591 1.00 82.38 110 ALA A C 1
ATOM 853 O O . ALA A 1 110 ? -7.863 9.132 -1.221 1.00 82.38 110 ALA A O 1
ATOM 854 N N . ALA A 1 111 ? -6.488 10.149 -2.678 1.00 81.81 111 ALA A N 1
ATOM 855 C CA . ALA A 1 111 ? -7.551 10.689 -3.524 1.00 81.81 111 ALA A CA 1
ATOM 856 C C . ALA A 1 111 ? -8.301 9.614 -4.337 1.00 81.81 111 ALA A C 1
ATOM 858 O O . ALA A 1 111 ? -9.475 9.792 -4.643 1.00 81.81 111 ALA A O 1
ATOM 859 N N . ALA A 1 112 ? -7.638 8.512 -4.702 1.00 79.00 112 ALA A N 1
ATOM 860 C CA . ALA A 1 112 ? -8.222 7.445 -5.517 1.00 79.00 112 ALA A CA 1
ATOM 861 C C . ALA A 1 112 ? -9.050 6.430 -4.711 1.00 79.00 112 ALA A C 1
ATOM 863 O O . ALA A 1 112 ? -9.889 5.740 -5.285 1.00 79.00 112 ALA A O 1
ATOM 864 N N . VAL A 1 113 ? -8.797 6.311 -3.404 1.00 74.88 113 VAL A N 1
ATOM 865 C CA . VAL A 1 113 ? -9.474 5.358 -2.500 1.00 74.88 113 VAL A CA 1
ATOM 866 C C . VAL A 1 113 ? -10.517 6.019 -1.594 1.00 74.88 113 VAL A C 1
ATOM 868 O O . VAL A 1 113 ? -10.976 5.373 -0.648 1.00 74.88 113 VAL A O 1
ATOM 871 N N . THR A 1 114 ? -10.809 7.304 -1.826 1.00 59.44 114 THR A N 1
ATOM 872 C CA . THR A 1 114 ? -11.694 8.101 -0.970 1.00 59.44 114 THR A CA 1
ATOM 873 C C . THR A 1 114 ? -13.151 7.678 -1.040 1.00 59.44 114 THR A C 1
ATOM 875 O O . THR A 1 114 ? -13.583 7.152 -2.089 1.00 59.44 114 THR A O 1
#

Foldseek 3Di:
DDDPQDWDKDKDDPVNVVVVVVVVVVQPPDAPDPDHFDWDWDWDQDPNFTKIKIKGKDQVCVVVVPPPDDVPDDPPVQQRMKMKIWIDGPPDIDIIIIGTNDDDHRVNVVVVVD

Secondary structure (DSSP, 8-state):
--------B-PPPTT-HHHHHHHHHHHHSPPSSSSPSPEEEEEEEETTEEEEEEEEEE--THHHHSS-PPTT----TT--EEEEEEEE-SS-EEEEEEEESS---HHHHHHH--

Radius of gyration: 14.97 Å; chains: 1; bounding box: 37×34×50 Å

pLDDT: mean 73.12, std 10.63, range [36.22, 88.0]